Protein AF-A0A7C3YS24-F1 (afdb_monomer_lite)

Secondary structure (DSSP, 8-state):
-HHHHHHHHHHH---SEEEEEE-HHHHHHHHHTHHHHHHHHHHH-S-TT-EEEEEE-TTSPTT-EEEEESS-EEE--HHHHHHHHHHHHHHTT--

pLDDT: mean 75.56, std 9.18, range [44.75, 90.06]

Radius of gyration: 14.52 Å; chains: 1; bounding box: 28×37×39 Å

Structure (mmCIF, N/CA/C/O backbone):
data_AF-A0A7C3YS24-F1
#
_entry.id   AF-A0A7C3YS24-F1
#
loop_
_atom_site.group_PDB
_atom_site.id
_atom_site.type_symbol
_atom_site.label_atom_id
_atom_site.label_alt_id
_atom_site.label_comp_id
_atom_site.label_asym_id
_atom_site.label_entity_id
_atom_site.label_seq_id
_atom_site.pdbx_PDB_ins_code
_atom_site.Cartn_x
_atom_site.Cartn_y
_atom_site.Cartn_z
_atom_site.occupancy
_atom_site.B_iso_or_equiv
_atom_site.auth_seq_id
_atom_site.auth_comp_id
_atom_site.auth_asym_id
_atom_site.auth_atom_id
_atom_site.pdbx_PDB_model_num
ATOM 1 N N . ILE A 1 1 ? -5.997 2.326 7.029 1.00 74.00 1 ILE A N 1
ATOM 2 C CA . ILE A 1 1 ? -5.325 1.759 5.836 1.00 74.00 1 ILE A CA 1
ATOM 3 C C . ILE A 1 1 ? -4.001 2.454 5.513 1.00 74.00 1 ILE A C 1
ATOM 5 O O . ILE A 1 1 ? -3.018 1.754 5.333 1.00 74.00 1 ILE A O 1
ATOM 9 N N . ILE A 1 2 ? -3.930 3.795 5.507 1.00 77.50 2 ILE A N 1
ATOM 10 C CA . ILE A 1 2 ? -2.687 4.544 5.226 1.00 77.50 2 ILE A CA 1
ATOM 11 C C . ILE A 1 2 ? -1.512 4.035 6.071 1.00 77.50 2 ILE A C 1
ATOM 13 O O . ILE A 1 2 ? -0.503 3.629 5.509 1.00 77.50 2 ILE A O 1
ATOM 17 N N . ASP A 1 3 ? -1.655 3.967 7.397 1.00 78.69 3 ASP A N 1
ATOM 18 C CA . ASP A 1 3 ? -0.567 3.510 8.278 1.00 78.69 3 ASP A CA 1
ATOM 19 C C . ASP A 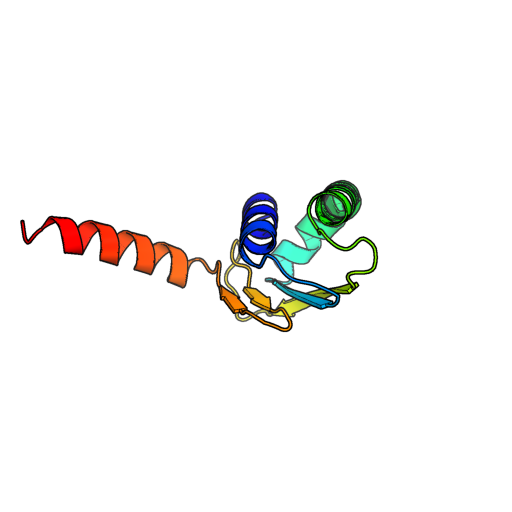1 3 ? -0.173 2.047 8.049 1.00 78.69 3 ASP A C 1
ATOM 21 O O . ASP A 1 3 ? 0.996 1.695 8.155 1.00 78.69 3 ASP A O 1
ATOM 25 N N . ILE A 1 4 ? -1.130 1.209 7.646 1.00 80.56 4 ILE A N 1
ATOM 26 C CA . ILE A 1 4 ? -0.882 -0.199 7.318 1.00 80.56 4 ILE A CA 1
ATOM 27 C C . ILE A 1 4 ? -0.001 -0.293 6.071 1.00 80.56 4 ILE A C 1
ATOM 29 O O . ILE A 1 4 ? 0.971 -1.037 6.070 1.00 80.56 4 ILE A O 1
ATOM 33 N N . ILE A 1 5 ? -0.280 0.514 5.042 1.00 78.44 5 ILE A N 1
ATOM 34 C CA . ILE A 1 5 ? 0.5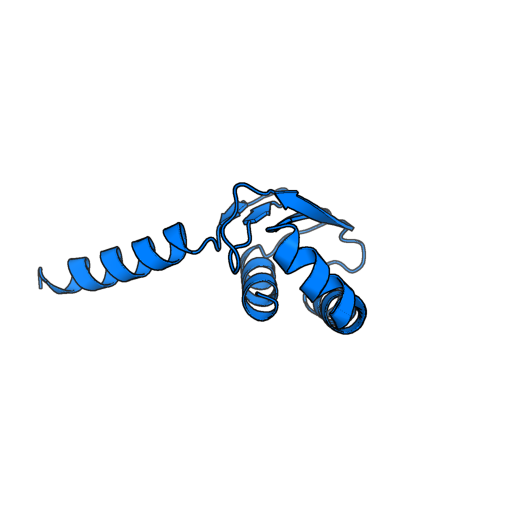57 0.602 3.837 1.00 78.44 5 ILE A CA 1
ATOM 35 C C . ILE A 1 5 ? 1.961 1.103 4.198 1.00 78.44 5 ILE A C 1
ATOM 37 O O . ILE A 1 5 ? 2.952 0.551 3.720 1.00 78.44 5 ILE A O 1
ATOM 41 N N . LYS A 1 6 ? 2.058 2.117 5.070 1.00 79.31 6 LYS A N 1
ATOM 42 C CA . LYS A 1 6 ? 3.347 2.645 5.546 1.00 79.31 6 LYS A CA 1
ATOM 43 C C . LYS A 1 6 ? 4.186 1.554 6.214 1.00 79.31 6 LYS A C 1
ATOM 45 O O . LYS A 1 6 ? 5.370 1.428 5.908 1.00 79.31 6 LYS A O 1
ATOM 50 N N . ASP A 1 7 ? 3.586 0.762 7.096 1.00 79.56 7 ASP A N 1
ATOM 51 C CA . ASP A 1 7 ? 4.288 -0.320 7.787 1.00 79.56 7 ASP A CA 1
ATOM 52 C C . ASP A 1 7 ? 4.587 -1.513 6.873 1.00 79.56 7 ASP A C 1
ATOM 54 O O . ASP A 1 7 ? 5.681 -2.078 6.950 1.00 79.56 7 ASP A O 1
ATOM 58 N N . ALA A 1 8 ? 3.682 -1.854 5.954 1.00 78.56 8 ALA A N 1
ATOM 59 C CA . ALA A 1 8 ? 3.903 -2.905 4.964 1.00 78.56 8 ALA A CA 1
ATOM 60 C C . ALA A 1 8 ? 5.140 -2.607 4.101 1.00 78.56 8 ALA A C 1
ATOM 62 O O . ALA A 1 8 ? 5.983 -3.474 3.889 1.00 78.56 8 ALA A O 1
ATOM 63 N N . ILE A 1 9 ? 5.306 -1.352 3.680 1.00 76.38 9 ILE A N 1
ATOM 64 C CA . ILE A 1 9 ? 6.428 -0.918 2.836 1.00 76.38 9 ILE A CA 1
ATOM 65 C C . ILE A 1 9 ? 7.736 -0.835 3.621 1.00 76.38 9 ILE A C 1
ATOM 67 O O . ILE A 1 9 ? 8.775 -1.270 3.125 1.00 76.38 9 ILE A O 1
ATOM 71 N N . LYS A 1 10 ? 7.701 -0.368 4.877 1.00 76.44 10 LYS A N 1
ATOM 72 C CA . LYS A 1 10 ? 8.870 -0.466 5.771 1.00 76.44 10 LYS A CA 1
ATOM 73 C C . LYS A 1 10 ? 9.325 -1.911 5.967 1.00 76.44 10 LYS A C 1
ATOM 75 O O . LYS A 1 10 ? 10.523 -2.159 6.092 1.00 76.44 10 LYS A O 1
ATOM 80 N N . THR A 1 11 ? 8.375 -2.842 6.032 1.00 71.62 11 THR A N 1
ATOM 81 C CA . THR A 1 11 ? 8.643 -4.272 6.228 1.00 71.62 11 THR A CA 1
ATOM 82 C C . THR A 1 11 ? 9.171 -4.921 4.955 1.00 71.62 11 THR A C 1
ATOM 84 O O . THR A 1 11 ? 10.081 -5.742 5.032 1.00 71.62 11 THR A O 1
ATOM 87 N N . ALA A 1 12 ? 8.658 -4.512 3.790 1.00 67.56 12 ALA A N 1
ATOM 88 C CA . ALA A 1 12 ? 9.071 -5.045 2.498 1.00 67.56 12 ALA A CA 1
ATOM 89 C C . ALA A 1 12 ? 10.569 -4.824 2.216 1.00 67.56 12 ALA A C 1
ATOM 91 O O . ALA A 1 12 ? 11.182 -5.694 1.613 1.00 67.56 12 ALA A O 1
ATOM 92 N N . ARG A 1 13 ? 11.185 -3.737 2.725 1.00 63.38 13 ARG A N 1
ATOM 93 C CA . ARG A 1 13 ? 12.641 -3.461 2.637 1.00 63.38 13 ARG A CA 1
ATOM 94 C C . ARG A 1 13 ? 13.242 -3.760 1.247 1.00 63.38 13 ARG A C 1
ATOM 96 O O . ARG A 1 13 ? 14.266 -4.436 1.160 1.00 63.38 13 ARG A O 1
ATOM 103 N N . THR A 1 14 ? 12.619 -3.297 0.164 1.00 59.31 14 THR A N 1
ATOM 104 C CA . THR A 1 14 ? 13.000 -3.736 -1.193 1.00 59.31 14 THR A CA 1
ATOM 105 C C . THR A 1 14 ? 12.963 -2.665 -2.272 1.00 59.31 14 THR A C 1
ATOM 107 O O . THR A 1 14 ? 12.323 -1.621 -2.137 1.00 59.31 14 THR A O 1
ATOM 110 N N . ASP A 1 15 ? 13.714 -3.002 -3.321 1.00 62.22 15 ASP A N 1
ATOM 111 C CA . ASP A 1 15 ? 14.240 -2.207 -4.418 1.00 62.22 15 ASP A CA 1
ATOM 112 C C . ASP A 1 15 ? 13.315 -2.221 -5.653 1.00 62.22 15 ASP A C 1
ATOM 114 O O . ASP A 1 15 ? 12.583 -3.173 -5.904 1.00 62.22 15 ASP A O 1
ATOM 118 N N . ASP A 1 16 ? 13.389 -1.137 -6.426 1.00 65.75 16 ASP A N 1
ATOM 119 C CA . ASP A 1 16 ? 12.917 -0.933 -7.807 1.00 65.75 16 ASP A CA 1
ATOM 120 C C . ASP A 1 16 ? 11.422 -1.116 -8.163 1.00 65.75 16 ASP A C 1
ATOM 122 O O . ASP A 1 16 ? 10.906 -0.255 -8.878 1.00 65.75 16 ASP A O 1
ATOM 126 N N . GLU A 1 17 ? 10.682 -2.132 -7.703 1.00 75.88 17 GLU A N 1
ATOM 127 C CA . GLU A 1 17 ? 9.253 -2.295 -8.055 1.00 75.88 17 GLU A CA 1
ATOM 128 C C . GLU A 1 17 ? 8.394 -2.803 -6.883 1.00 75.88 17 GLU A C 1
ATOM 130 O O . GLU A 1 17 ? 8.659 -3.840 -6.275 1.00 75.88 17 GLU A O 1
ATOM 135 N N . ILE A 1 18 ? 7.342 -2.043 -6.560 1.00 81.25 18 ILE A N 1
ATOM 136 C CA . ILE A 1 18 ? 6.420 -2.308 -5.452 1.00 81.25 18 ILE A CA 1
ATOM 137 C C . ILE A 1 18 ? 4.994 -2.281 -5.999 1.00 81.25 18 ILE A C 1
ATOM 139 O O . ILE A 1 18 ? 4.533 -1.259 -6.509 1.00 81.25 18 ILE A O 1
ATOM 143 N N . ILE A 1 19 ? 4.270 -3.387 -5.856 1.00 86.44 19 ILE A N 1
ATOM 144 C CA . ILE A 1 19 ? 2.861 -3.504 -6.232 1.00 86.44 19 ILE A CA 1
ATOM 145 C C . ILE A 1 19 ? 2.034 -3.583 -4.952 1.00 86.44 19 ILE A C 1
ATOM 147 O O . ILE A 1 19 ? 2.226 -4.470 -4.128 1.00 86.44 19 ILE A O 1
ATOM 151 N N . ILE A 1 20 ? 1.111 -2.647 -4.770 1.00 86.31 20 ILE A N 1
ATOM 152 C CA . ILE A 1 20 ? 0.266 -2.545 -3.584 1.00 86.31 20 ILE A CA 1
ATOM 153 C C . ILE A 1 20 ? -1.163 -2.872 -4.005 1.00 86.31 20 ILE A C 1
ATOM 155 O O . ILE A 1 20 ? -1.819 -2.061 -4.661 1.00 86.31 20 ILE A O 1
ATOM 159 N N . ARG A 1 21 ? -1.648 -4.049 -3.613 1.00 90.06 21 ARG A N 1
ATOM 160 C CA . ARG A 1 21 ? -3.042 -4.454 -3.802 1.00 90.06 21 ARG A CA 1
ATOM 161 C C . ARG A 1 21 ? -3.885 -4.001 -2.627 1.00 90.06 21 ARG A C 1
ATOM 163 O O . ARG A 1 21 ? -3.534 -4.247 -1.470 1.00 90.06 21 ARG A O 1
ATOM 170 N N . ILE A 1 22 ? -4.992 -3.338 -2.927 1.00 89.62 22 ILE A N 1
ATOM 171 C CA . ILE A 1 22 ? -5.908 -2.768 -1.937 1.00 89.62 22 ILE A CA 1
ATOM 172 C C . ILE A 1 22 ? -7.348 -2.872 -2.407 1.00 89.62 22 ILE A C 1
ATOM 174 O O . ILE A 1 22 ? -7.625 -2.945 -3.603 1.00 89.62 22 ILE A O 1
ATOM 178 N N . ASN A 1 23 ? -8.279 -2.787 -1.461 1.00 89.69 23 ASN A N 1
ATOM 179 C CA . ASN A 1 23 ? -9.680 -2.668 -1.818 1.00 89.69 23 ASN A CA 1
ATOM 180 C C . ASN A 1 23 ? -9.924 -1.371 -2.624 1.00 89.69 23 ASN A C 1
ATOM 182 O O . ASN A 1 23 ? -9.439 -0.305 -2.224 1.00 89.69 23 ASN A O 1
ATOM 186 N N . PRO A 1 24 ? -10.737 -1.397 -3.697 1.00 86.94 24 PRO A N 1
ATOM 187 C CA . PRO A 1 24 ? -11.076 -0.193 -4.462 1.00 86.94 24 PRO A CA 1
ATOM 188 C C . PRO A 1 24 ? -11.706 0.924 -3.608 1.00 86.94 24 PRO A C 1
ATOM 190 O O . PRO A 1 24 ? -11.509 2.106 -3.888 1.00 86.94 24 PRO A O 1
ATOM 193 N N . LYS A 1 25 ? -12.420 0.590 -2.524 1.00 85.88 25 LYS A N 1
ATOM 194 C CA . LYS A 1 25 ? -12.957 1.584 -1.576 1.00 85.88 25 LYS A CA 1
ATOM 195 C C . LYS A 1 25 ? -11.852 2.302 -0.805 1.00 85.88 25 LYS A C 1
ATOM 197 O O . LYS A 1 25 ? -11.941 3.509 -0.592 1.00 85.88 25 LYS A O 1
ATOM 202 N N . ASP A 1 26 ? -10.807 1.576 -0.415 1.00 83.62 26 ASP A N 1
ATOM 203 C CA . ASP A 1 26 ? -9.631 2.165 0.222 1.00 83.62 26 ASP A CA 1
ATOM 204 C C . ASP A 1 26 ? -8.796 2.961 -0.776 1.00 83.62 26 ASP A C 1
ATOM 206 O O . ASP A 1 26 ? -8.252 4.000 -0.412 1.00 83.62 26 ASP A O 1
ATOM 210 N N . ARG A 1 27 ? -8.748 2.549 -2.050 1.00 82.50 27 ARG A N 1
ATOM 211 C CA . ARG A 1 27 ? -8.095 3.346 -3.092 1.00 82.50 27 ARG A CA 1
ATOM 212 C C . ARG A 1 27 ? -8.708 4.725 -3.229 1.00 82.50 27 ARG A C 1
ATOM 214 O O . ARG A 1 27 ? -7.964 5.696 -3.270 1.00 82.50 27 ARG A O 1
ATOM 221 N N . MET A 1 28 ? -10.034 4.832 -3.235 1.00 81.69 28 MET A N 1
ATOM 222 C CA . MET A 1 28 ? -10.696 6.139 -3.280 1.00 81.69 28 MET A CA 1
ATOM 223 C C . MET A 1 28 ? -10.312 7.023 -2.081 1.00 81.69 28 MET A C 1
ATOM 225 O O . MET A 1 28 ? -10.105 8.226 -2.237 1.00 81.69 28 MET A O 1
ATOM 229 N N . LEU A 1 29 ? -10.163 6.432 -0.891 1.00 80.50 29 LEU A N 1
ATOM 230 C CA . LEU A 1 29 ? -9.697 7.139 0.309 1.00 80.50 29 LEU A CA 1
ATOM 231 C C . LEU A 1 29 ? -8.222 7.557 0.205 1.00 80.50 29 LEU A C 1
ATOM 233 O O . LEU A 1 29 ? -7.840 8.631 0.680 1.00 80.50 29 LEU A O 1
ATOM 237 N N . LEU A 1 30 ? -7.393 6.723 -0.424 1.00 77.00 30 LEU A N 1
ATOM 238 C CA . LEU A 1 30 ? -5.990 7.025 -0.682 1.00 77.00 30 LEU A CA 1
ATOM 239 C C . LEU A 1 30 ? -5.842 8.085 -1.761 1.00 77.00 30 LEU A C 1
ATOM 241 O O . LEU A 1 30 ? -4.959 8.909 -1.616 1.00 77.00 30 LEU A O 1
ATOM 245 N N . GLU A 1 31 ? -6.693 8.139 -2.787 1.00 76.75 31 GLU A N 1
ATOM 246 C CA . GLU A 1 31 ? -6.649 9.194 -3.806 1.00 76.75 31 GLU A CA 1
ATOM 247 C C . GLU A 1 31 ? -6.881 10.581 -3.202 1.00 76.75 31 GLU A C 1
ATOM 249 O O . GLU A 1 31 ? -6.156 11.524 -3.529 1.00 76.75 31 GLU A O 1
ATOM 254 N N . GLN A 1 32 ? -7.800 10.692 -2.240 1.00 77.81 32 GLN A N 1
ATOM 255 C CA . GLN A 1 32 ? -8.049 11.938 -1.507 1.00 77.81 32 GLN A CA 1
ATOM 256 C C . GLN A 1 32 ? -6.846 12.394 -0.665 1.00 77.81 32 GLN A C 1
ATOM 258 O O . GLN A 1 32 ? -6.647 13.592 -0.482 1.00 77.81 32 GLN A O 1
ATOM 263 N N . ASN A 1 33 ? -6.019 11.453 -0.199 1.00 71.94 33 ASN A N 1
ATOM 264 C CA . ASN A 1 33 ? -4.818 11.702 0.610 1.00 71.94 33 ASN A CA 1
ATOM 265 C C . ASN A 1 33 ? -3.522 11.352 -0.146 1.00 71.94 33 ASN A C 1
ATOM 267 O O . ASN A 1 33 ? -2.456 11.178 0.451 1.00 71.94 33 ASN A O 1
ATOM 271 N N . SER A 1 34 ? -3.610 11.230 -1.473 1.00 66.81 34 SER A N 1
ATOM 272 C CA . SER A 1 34 ? -2.592 10.561 -2.294 1.00 66.81 34 SER A CA 1
ATOM 273 C C . SER A 1 34 ? -1.286 11.309 -2.281 1.00 66.81 34 SER A C 1
ATOM 275 O O . SER A 1 34 ? -0.232 10.693 -2.301 1.00 66.81 34 SER A O 1
ATOM 277 N N . LYS A 1 35 ? -1.345 12.635 -2.200 1.00 71.31 35 LYS A N 1
ATOM 278 C CA . LYS A 1 35 ? -0.162 13.486 -2.176 1.00 71.31 35 LYS A CA 1
ATOM 279 C C . LYS A 1 35 ? 0.720 13.190 -0.963 1.00 71.31 35 LYS A C 1
ATOM 281 O O . LYS A 1 35 ? 1.904 12.927 -1.126 1.00 71.31 35 LYS A O 1
ATOM 286 N N . GLU A 1 36 ? 0.125 13.146 0.226 1.00 75.75 36 GLU A N 1
ATOM 287 C CA . GLU A 1 36 ? 0.847 12.876 1.473 1.00 75.75 36 GLU A CA 1
ATOM 288 C C . GLU A 1 36 ? 1.344 11.428 1.530 1.00 75.75 36 GLU A C 1
ATOM 290 O O . GLU A 1 36 ? 2.468 11.166 1.956 1.00 75.75 36 GLU A O 1
ATOM 295 N N . LEU A 1 37 ? 0.532 10.486 1.037 1.00 74.06 37 LEU A N 1
ATOM 296 C CA . LEU A 1 37 ? 0.941 9.095 0.908 1.00 74.06 37 LEU A CA 1
ATOM 297 C C . LEU A 1 37 ? 2.127 8.970 -0.053 1.00 74.06 37 LEU A C 1
ATOM 299 O O . LEU A 1 37 ? 3.149 8.439 0.342 1.00 74.06 37 LEU A O 1
ATOM 303 N N . ILE A 1 38 ? 2.032 9.480 -1.281 1.00 71.50 38 ILE A N 1
ATOM 304 C CA . ILE A 1 38 ? 3.084 9.390 -2.304 1.00 71.50 38 ILE A CA 1
ATOM 305 C C . ILE A 1 38 ? 4.375 10.063 -1.829 1.00 71.50 38 ILE A C 1
ATOM 307 O O . ILE A 1 38 ? 5.449 9.495 -2.022 1.00 71.50 38 ILE A O 1
ATOM 311 N N . ASP A 1 39 ? 4.293 11.235 -1.194 1.00 75.44 39 ASP A N 1
ATOM 312 C CA . ASP A 1 39 ? 5.467 11.914 -0.633 1.00 75.44 39 ASP A CA 1
ATOM 313 C C . ASP A 1 39 ? 6.101 11.093 0.496 1.00 75.44 39 ASP A C 1
ATOM 315 O O . ASP A 1 39 ? 7.323 10.929 0.534 1.00 75.44 39 ASP A O 1
ATOM 319 N N . TYR A 1 40 ? 5.283 10.493 1.368 1.00 76.06 40 TYR A N 1
ATOM 320 C CA . TYR A 1 40 ? 5.773 9.560 2.376 1.00 76.06 40 TYR A CA 1
ATOM 321 C C . TYR A 1 40 ? 6.435 8.344 1.729 1.00 76.06 40 TYR A C 1
ATOM 323 O O . TYR A 1 40 ? 7.559 8.010 2.078 1.00 76.06 40 TYR A O 1
ATOM 331 N N . LEU A 1 41 ? 5.785 7.714 0.749 1.00 72.00 41 LEU A N 1
ATOM 332 C CA . LEU A 1 41 ? 6.306 6.543 0.051 1.00 72.00 41 LEU A CA 1
ATOM 333 C C . LEU A 1 41 ? 7.658 6.832 -0.597 1.00 72.00 41 LEU A C 1
ATOM 335 O O . LEU A 1 41 ? 8.593 6.063 -0.405 1.00 72.00 41 LEU A O 1
ATOM 339 N N . LYS A 1 42 ? 7.814 7.976 -1.264 1.00 68.81 42 LYS A N 1
ATOM 340 C CA . LYS A 1 42 ? 9.111 8.425 -1.792 1.00 68.81 42 LYS A CA 1
ATOM 341 C C . LYS A 1 42 ? 10.162 8.638 -0.700 1.00 68.81 42 LYS A C 1
ATOM 343 O O . LYS A 1 42 ? 11.340 8.431 -0.958 1.00 68.81 42 LYS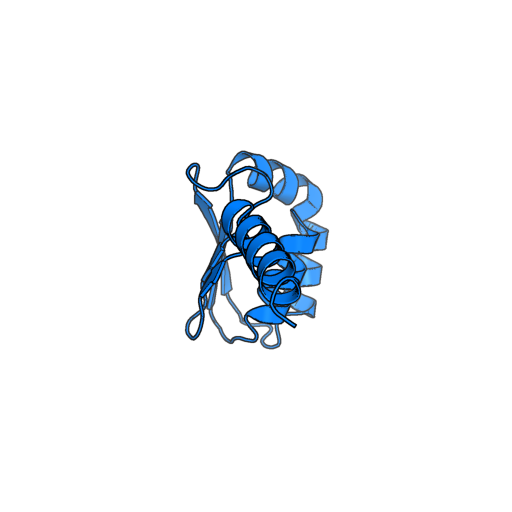 A O 1
ATOM 348 N N . SER A 1 43 ? 9.750 9.048 0.501 1.00 71.25 43 SER A N 1
ATOM 349 C CA . SER A 1 43 ? 10.637 9.242 1.653 1.00 71.25 43 SER A CA 1
ATOM 350 C C . SER A 1 43 ? 11.060 7.939 2.339 1.00 71.25 43 SER A C 1
ATOM 352 O O . SER A 1 43 ? 12.177 7.890 2.848 1.00 71.25 43 SER A O 1
ATOM 354 N N . VAL A 1 44 ? 10.191 6.926 2.431 1.00 66.94 44 VAL A N 1
ATOM 355 C CA . VAL A 1 44 ? 10.528 5.631 3.064 1.00 66.94 44 VAL A CA 1
ATOM 356 C C . VAL A 1 44 ? 11.113 4.618 2.094 1.00 66.94 44 VAL A C 1
ATOM 358 O O . VAL A 1 44 ? 11.762 3.672 2.541 1.00 66.94 44 VAL A O 1
ATOM 361 N N . THR A 1 45 ?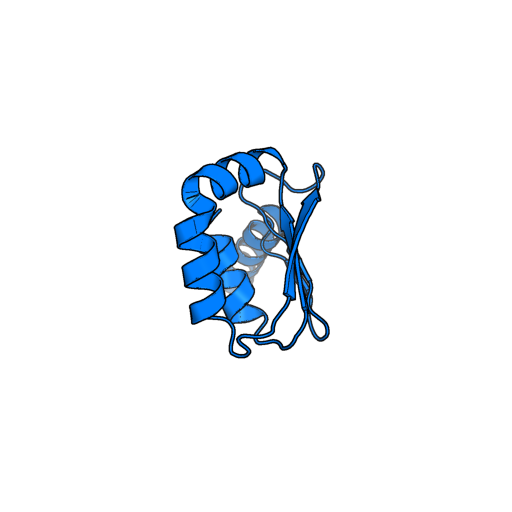 10.900 4.782 0.790 1.00 62.62 45 THR A N 1
ATOM 362 C CA . THR A 1 45 ? 11.511 3.877 -0.178 1.00 62.62 45 THR A CA 1
ATOM 363 C C . THR A 1 45 ? 12.997 4.199 -0.273 1.00 62.62 45 THR A C 1
ATOM 365 O O . THR A 1 45 ? 13.379 5.314 -0.617 1.00 62.62 45 THR A O 1
ATOM 368 N N . PHE A 1 46 ? 13.844 3.217 0.040 1.00 60.03 46 PHE A N 1
ATOM 369 C CA . PHE A 1 46 ? 15.304 3.365 -0.008 1.00 60.03 46 PHE A CA 1
ATOM 370 C C . PHE A 1 46 ? 15.822 3.692 -1.415 1.00 60.03 46 PHE A C 1
ATOM 372 O O . PHE A 1 46 ? 16.926 4.220 -1.548 1.00 60.03 46 PHE A O 1
ATOM 379 N N . ASN A 1 47 ? 15.015 3.423 -2.445 1.00 63.62 47 ASN A N 1
ATOM 380 C CA . ASN A 1 47 ? 15.319 3.756 -3.821 1.00 63.62 47 ASN A CA 1
ATOM 381 C C . ASN A 1 47 ? 14.313 4.780 -4.399 1.00 63.62 47 ASN A C 1
ATOM 383 O O . ASN A 1 47 ? 13.146 4.439 -4.603 1.00 63.62 47 ASN A O 1
ATOM 387 N N . PRO A 1 48 ? 14.733 6.020 -4.714 1.00 63.19 48 PRO A N 1
ATOM 388 C CA . PRO A 1 48 ? 13.856 7.046 -5.284 1.00 63.19 48 PRO A CA 1
ATOM 389 C C . PRO A 1 48 ? 13.340 6.715 -6.695 1.00 63.19 48 PRO A C 1
ATOM 391 O O . PRO A 1 48 ? 12.421 7.384 -7.168 1.00 63.19 48 PRO A O 1
ATOM 394 N N . THR A 1 49 ? 13.903 5.704 -7.370 1.00 64.81 49 THR A N 1
ATOM 395 C CA . THR A 1 49 ? 13.410 5.202 -8.665 1.00 64.81 49 THR A CA 1
ATOM 396 C C . THR A 1 49 ? 12.424 4.047 -8.539 1.00 64.81 49 THR A C 1
ATOM 398 O O 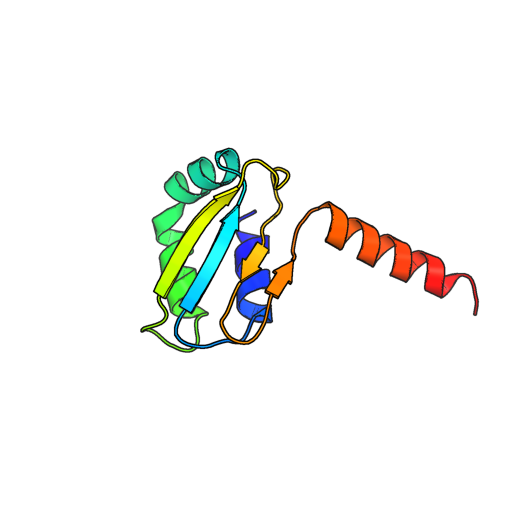. THR A 1 49 ? 11.952 3.559 -9.564 1.00 64.81 49 THR A O 1
ATOM 401 N N . ALA A 1 50 ? 12.098 3.611 -7.319 1.00 68.81 50 ALA A N 1
ATOM 402 C CA . ALA A 1 50 ? 11.168 2.515 -7.126 1.00 68.81 50 ALA A CA 1
ATOM 403 C C . ALA A 1 50 ? 9.788 2.859 -7.699 1.00 68.81 50 ALA A C 1
ATOM 405 O O . ALA A 1 50 ? 9.160 3.866 -7.354 1.00 68.81 50 ALA A O 1
ATOM 406 N N . LYS A 1 51 ? 9.310 2.004 -8.595 1.00 75.56 51 LYS A N 1
ATOM 407 C CA . LYS A 1 51 ? 8.024 2.136 -9.254 1.00 75.56 51 LYS A CA 1
ATOM 408 C C . LYS A 1 51 ? 6.948 1.550 -8.353 1.00 75.56 51 LYS A C 1
ATOM 410 O O . LYS A 1 51 ? 6.884 0.342 -8.144 1.00 75.56 51 LYS A O 1
ATOM 415 N N . ILE A 1 52 ? 6.094 2.423 -7.830 1.00 77.38 52 ILE A N 1
ATOM 416 C CA . ILE A 1 52 ? 4.978 2.037 -6.969 1.00 77.38 52 ILE A CA 1
ATOM 417 C C . ILE A 1 52 ? 3.715 1.961 -7.816 1.00 77.38 52 ILE A C 1
ATOM 419 O O . ILE A 1 52 ? 3.278 2.963 -8.384 1.00 77.38 52 ILE A O 1
ATOM 423 N N . THR A 1 53 ? 3.127 0.773 -7.889 1.00 82.94 53 THR A N 1
ATOM 424 C CA . THR A 1 53 ? 1.886 0.513 -8.617 1.00 82.94 53 THR A CA 1
ATOM 425 C C . THR A 1 53 ? 0.799 0.146 -7.623 1.00 82.94 53 THR A C 1
ATOM 427 O O . THR A 1 53 ? 0.983 -0.750 -6.809 1.00 82.94 53 THR A O 1
ATOM 430 N N . PHE A 1 54 ? -0.341 0.826 -7.687 1.00 84.75 54 PHE A N 1
ATOM 431 C CA . PHE A 1 54 ? -1.520 0.447 -6.914 1.00 84.75 54 PHE A CA 1
ATOM 432 C C . PHE A 1 54 ? -2.435 -0.404 -7.792 1.00 84.75 54 PHE A C 1
ATOM 434 O O . PHE A 1 54 ? -2.796 0.021 -8.896 1.00 84.75 54 PHE A O 1
ATOM 441 N N . GLU A 1 55 ? -2.834 -1.569 -7.297 1.00 89.25 55 GLU A N 1
ATOM 442 C CA . GLU A 1 55 ? -3.779 -2.484 -7.939 1.00 89.25 55 GLU A CA 1
ATOM 443 C C . GLU A 1 55 ? -5.048 -2.616 -7.095 1.00 89.25 55 GLU A C 1
ATOM 445 O O . GLU A 1 55 ? -4.993 -2.722 -5.868 1.00 89.25 55 GLU A O 1
ATOM 450 N N . ASP A 1 56 ? -6.194 -2.616 -7.771 1.00 88.75 56 ASP A N 1
ATOM 451 C CA . ASP A 1 56 ? -7.491 -2.757 -7.116 1.00 88.75 56 ASP A CA 1
ATOM 452 C C . ASP A 1 56 ? -7.847 -4.228 -7.018 1.00 88.75 56 ASP A C 1
ATOM 454 O O . ASP A 1 56 ? -8.015 -4.902 -8.034 1.00 88.75 56 ASP A O 1
ATOM 458 N N . ASP A 1 57 ? -7.996 -4.710 -5.792 1.00 87.31 57 ASP A N 1
ATOM 459 C CA . ASP A 1 57 ? -8.400 -6.077 -5.516 1.00 87.31 57 ASP A CA 1
ATOM 460 C C . ASP A 1 57 ? -9.658 -6.072 -4.634 1.00 87.31 57 ASP A C 1
ATOM 462 O O . ASP A 1 57 ? -9.584 -5.784 -3.434 1.00 87.31 57 ASP A O 1
ATOM 466 N N . PRO A 1 58 ? -10.844 -6.363 -5.202 1.00 84.56 58 PRO A N 1
ATOM 467 C CA . PRO A 1 58 ? -12.086 -6.416 -4.438 1.00 84.56 58 PRO A CA 1
ATOM 468 C C . PRO A 1 58 ? -12.143 -7.603 -3.467 1.00 84.56 58 PRO A C 1
ATOM 470 O O . PRO A 1 58 ? -13.029 -7.624 -2.613 1.00 84.56 58 PRO A O 1
ATOM 473 N N . SER A 1 59 ? -11.227 -8.570 -3.585 1.00 84.50 59 SER A N 1
ATOM 474 C CA . SER A 1 59 ? -11.113 -9.717 -2.676 1.00 84.50 59 SER A CA 1
ATOM 475 C C . SER A 1 59 ? -10.484 -9.318 -1.341 1.00 84.50 59 SER A C 1
ATOM 477 O O . SER A 1 59 ? -10.716 -9.984 -0.336 1.00 84.50 59 SER A O 1
ATOM 479 N N . ILE A 1 60 ? -9.717 -8.222 -1.311 1.00 84.94 60 ILE A N 1
ATOM 480 C CA . ILE A 1 60 ? -9.106 -7.696 -0.091 1.00 84.94 60 ILE A CA 1
ATOM 481 C C . ILE A 1 60 ? -10.173 -6.973 0.725 1.00 84.94 60 ILE A C 1
ATOM 483 O O . ILE A 1 60 ? -10.867 -6.083 0.231 1.00 84.94 60 ILE A O 1
ATOM 487 N N . THR A 1 61 ? -10.300 -7.330 1.998 1.00 82.50 61 THR A N 1
ATOM 488 C CA . THR A 1 61 ? -11.195 -6.645 2.931 1.00 82.50 61 THR A CA 1
ATOM 489 C C . THR A 1 61 ? -10.776 -5.188 3.131 1.00 82.50 61 THR A C 1
ATOM 491 O O . THR A 1 61 ? -9.590 -4.859 3.147 1.00 82.50 61 THR A O 1
ATOM 494 N N . ASN A 1 62 ? -11.752 -4.298 3.332 1.00 83.19 62 ASN A N 1
ATOM 495 C CA . ASN A 1 62 ? -11.471 -2.897 3.650 1.00 83.19 62 ASN A CA 1
ATOM 496 C C . ASN A 1 62 ? -10.530 -2.793 4.860 1.00 83.19 62 ASN A C 1
ATOM 498 O O . ASN A 1 62 ? -10.790 -3.381 5.910 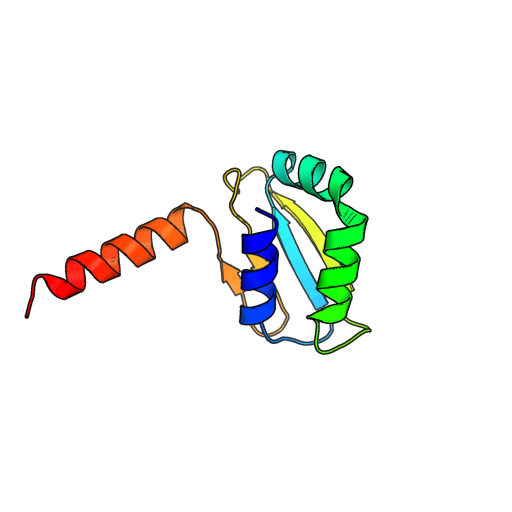1.00 83.19 62 ASN A O 1
ATOM 502 N N . GLY A 1 63 ? -9.468 -2.004 4.736 1.00 77.69 63 GLY A N 1
ATOM 503 C CA . GLY A 1 63 ? -8.436 -1.882 5.757 1.00 77.69 63 GLY A CA 1
ATOM 504 C C . GLY A 1 63 ? -7.309 -2.913 5.653 1.00 77.69 63 GLY A C 1
ATOM 505 O O . GLY A 1 63 ? -6.383 -2.823 6.455 1.00 77.69 63 GLY A O 1
ATOM 506 N N . GLY A 1 64 ? -7.340 -3.822 4.676 1.00 82.69 64 GLY A N 1
ATOM 507 C CA . GLY A 1 64 ? -6.230 -4.703 4.318 1.00 82.69 64 GLY A CA 1
ATOM 508 C C . GLY A 1 64 ? -5.424 -4.183 3.125 1.00 82.69 64 GLY A C 1
ATOM 509 O O . GLY A 1 64 ? -5.948 -3.481 2.257 1.00 82.69 64 GLY A O 1
ATOM 510 N N . CYS A 1 65 ? -4.142 -4.535 3.066 1.00 85.31 65 CYS A N 1
ATOM 511 C CA . CYS A 1 65 ? -3.338 -4.386 1.855 1.00 85.31 65 CYS A CA 1
ATOM 512 C C . CYS A 1 65 ? -2.366 -5.553 1.698 1.00 85.31 65 CYS A C 1
ATOM 514 O O . CYS A 1 65 ? -1.944 -6.155 2.684 1.00 85.31 65 CYS A O 1
ATOM 516 N N . ILE A 1 66 ? -1.991 -5.837 0.455 1.00 86.94 66 ILE A N 1
ATOM 517 C CA . ILE A 1 66 ? -0.929 -6.787 0.129 1.00 86.94 66 ILE A CA 1
ATOM 518 C C . ILE A 1 66 ? 0.136 -6.021 -0.642 1.00 86.94 66 ILE A C 1
ATOM 520 O O . ILE A 1 66 ? -0.154 -5.394 -1.660 1.00 86.94 66 ILE A O 1
ATOM 524 N N . VAL A 1 67 ? 1.369 -6.052 -0.150 1.00 86.12 67 VAL A N 1
ATOM 525 C CA . VAL A 1 67 ? 2.519 -5.428 -0.801 1.00 86.12 67 VAL A CA 1
ATOM 526 C C . VAL A 1 67 ? 3.372 -6.525 -1.415 1.00 86.12 67 VAL A C 1
ATOM 528 O O . VAL A 1 67 ? 3.922 -7.362 -0.710 1.00 86.12 67 VAL A O 1
ATOM 531 N N . ILE A 1 68 ? 3.472 -6.526 -2.737 1.00 85.06 68 ILE A N 1
ATOM 532 C CA . ILE A 1 68 ? 4.266 -7.467 -3.521 1.00 85.06 68 ILE A CA 1
ATOM 533 C C . ILE A 1 68 ? 5.497 -6.718 -4.014 1.00 85.06 68 ILE A C 1
ATOM 535 O O . ILE A 1 68 ? 5.381 -5.683 -4.670 1.00 85.06 68 ILE A O 1
ATOM 539 N N . THR A 1 69 ? 6.670 -7.243 -3.702 1.00 80.62 69 THR A N 1
ATOM 540 C CA . THR A 1 69 ? 7.951 -6.751 -4.204 1.00 80.62 69 THR A CA 1
ATOM 541 C C . THR A 1 69 ? 8.717 -7.889 -4.864 1.00 80.62 69 THR A C 1
ATOM 543 O O . THR A 1 69 ? 8.306 -9.049 -4.817 1.00 80.62 69 THR A O 1
ATOM 546 N N . ASP A 1 70 ? 9.824 -7.559 -5.518 1.00 76.94 70 ASP A N 1
ATOM 547 C CA . ASP A 1 70 ? 10.690 -8.513 -6.213 1.00 76.94 70 ASP A CA 1
ATOM 548 C C . ASP A 1 70 ? 11.213 -9.642 -5.305 1.00 76.94 70 ASP A C 1
ATOM 550 O O . ASP A 1 70 ? 11.348 -10.784 -5.748 1.00 76.94 70 ASP A O 1
ATOM 554 N N . LYS A 1 71 ? 11.491 -9.338 -4.031 1.00 71.19 71 LYS A N 1
ATOM 555 C CA . LYS A 1 71 ? 12.044 -10.306 -3.070 1.00 71.19 71 LYS A CA 1
ATOM 556 C C . LYS A 1 71 ? 11.020 -10.834 -2.078 1.00 71.19 71 LYS A C 1
ATOM 558 O O . LYS A 1 71 ? 11.286 -11.875 -1.483 1.00 71.19 71 LYS A O 1
ATOM 563 N N . ASN A 1 72 ? 9.914 -10.128 -1.835 1.00 76.38 72 ASN A N 1
ATOM 564 C CA . ASN A 1 72 ? 9.011 -10.501 -0.752 1.00 76.38 72 ASN A CA 1
ATOM 565 C C . ASN A 1 72 ? 7.548 -10.131 -1.010 1.00 76.38 72 ASN A C 1
ATOM 567 O O . ASN A 1 72 ? 7.233 -9.173 -1.709 1.00 76.38 72 ASN A O 1
ATOM 571 N N . ILE A 1 73 ? 6.643 -10.878 -0.381 1.00 82.50 73 ILE A N 1
ATOM 572 C CA . ILE A 1 73 ? 5.213 -10.564 -0.346 1.00 82.50 73 ILE A CA 1
ATOM 573 C C . ILE A 1 73 ? 4.846 -10.310 1.111 1.00 82.50 73 ILE A C 1
ATOM 575 O O . ILE A 1 73 ? 5.006 -11.184 1.961 1.00 82.50 73 ILE A O 1
ATOM 579 N N . VAL A 1 74 ? 4.391 -9.097 1.401 1.00 82.44 74 VAL A N 1
ATOM 580 C CA . VAL A 1 74 ? 3.954 -8.669 2.727 1.00 82.44 74 VAL A CA 1
ATOM 581 C C . VAL A 1 74 ? 2.436 -8.580 2.717 1.00 82.44 74 VAL A C 1
ATOM 583 O O . VAL A 1 74 ? 1.857 -7.657 2.141 1.00 82.44 74 VAL A O 1
ATOM 586 N N . ASP A 1 75 ? 1.798 -9.552 3.359 1.00 82.31 75 ASP A N 1
ATOM 587 C CA . ASP A 1 75 ? 0.355 -9.577 3.558 1.00 82.31 75 ASP A CA 1
ATOM 588 C C . ASP A 1 75 ? -0.004 -8.860 4.868 1.00 82.31 75 ASP A C 1
ATOM 590 O O . ASP A 1 75 ? 0.406 -9.264 5.957 1.00 82.31 75 ASP A O 1
ATOM 594 N N . MET A 1 76 ? -0.740 -7.756 4.755 1.00 80.75 76 MET A N 1
ATOM 595 C CA . MET A 1 76 ? -1.271 -6.988 5.882 1.00 80.75 76 MET A CA 1
ATOM 596 C C . MET A 1 76 ? -2.803 -6.945 5.841 1.00 80.75 76 MET A C 1
ATOM 598 O O . MET A 1 76 ? -3.423 -5.964 6.272 1.00 80.75 76 MET A O 1
ATOM 602 N N . THR A 1 77 ? -3.427 -7.998 5.311 1.00 82.75 77 THR A N 1
ATOM 603 C CA . THR A 1 77 ? -4.874 -8.212 5.373 1.00 82.75 77 THR A CA 1
ATOM 604 C C . THR A 1 77 ? -5.357 -8.342 6.815 1.00 82.75 77 THR A C 1
ATOM 606 O O . THR A 1 77 ? -4.599 -8.602 7.759 1.00 82.75 77 THR A O 1
ATOM 609 N N . PHE A 1 78 ? -6.655 -8.106 7.004 1.00 78.25 78 PHE A N 1
ATOM 610 C CA . PHE A 1 78 ? -7.268 -8.240 8.317 1.00 78.25 78 PHE A CA 1
ATOM 611 C C . PHE A 1 78 ? -7.183 -9.685 8.818 1.00 78.25 78 PHE A C 1
ATOM 613 O O . PHE A 1 78 ? -6.859 -9.882 9.989 1.00 78.25 78 PHE A O 1
ATOM 620 N N . GLU A 1 79 ? -7.414 -10.673 7.943 1.00 76.19 79 GLU A N 1
ATOM 621 C CA . GLU A 1 79 ? -7.312 -12.087 8.305 1.00 76.19 79 GLU A CA 1
ATOM 622 C C . GLU A 1 79 ? -5.915 -12.435 8.830 1.00 76.19 79 GLU A C 1
ATOM 624 O O . GLU A 1 79 ? -5.804 -12.911 9.960 1.00 76.19 79 GLU A O 1
ATOM 629 N N . SER A 1 80 ? -4.847 -12.105 8.092 1.00 75.00 80 SER A N 1
ATOM 630 C CA . SER A 1 80 ? -3.473 -12.430 8.506 1.00 75.00 80 SER A CA 1
ATOM 631 C C . SER A 1 80 ? -3.071 -11.758 9.820 1.00 75.00 80 SER A C 1
ATOM 633 O O . SER A 1 80 ? -2.399 -12.357 10.667 1.00 75.00 80 SER A O 1
ATOM 635 N N . ARG A 1 81 ? -3.511 -10.514 10.044 1.00 72.31 81 ARG A N 1
ATOM 636 C CA . ARG A 1 81 ? -3.257 -9.816 11.313 1.00 72.31 81 ARG A CA 1
ATOM 637 C C . ARG A 1 81 ? -4.042 -10.426 12.471 1.00 72.31 81 ARG A C 1
ATOM 639 O O . ARG A 1 81 ? -3.526 -10.463 13.586 1.00 72.31 81 ARG A O 1
ATOM 646 N N . PHE A 1 82 ? -5.266 -10.887 12.229 1.00 76.31 82 PHE A N 1
ATOM 647 C CA . PHE A 1 82 ? -6.079 -11.545 13.246 1.00 76.31 82 PHE A CA 1
ATOM 648 C C . PHE A 1 82 ? -5.508 -12.921 13.615 1.00 76.31 82 PHE A C 1
ATOM 650 O O . PHE A 1 82 ? -5.378 -13.220 14.802 1.00 76.31 82 PHE A O 1
ATOM 657 N N . GLU A 1 83 ? -5.077 -13.708 12.626 1.00 71.62 83 GLU A N 1
ATOM 658 C CA . GLU A 1 83 ? -4.379 -14.982 12.841 1.00 71.62 83 GLU A CA 1
ATOM 659 C C . GLU A 1 83 ? -3.095 -14.803 13.653 1.00 71.62 83 GLU A C 1
ATOM 661 O O . GLU A 1 83 ? -2.909 -15.492 14.652 1.00 71.62 83 GLU A O 1
ATOM 666 N N . SER A 1 84 ? -2.266 -13.812 13.315 1.00 67.38 84 SER A N 1
ATOM 667 C CA . SER A 1 84 ? -1.016 -13.539 14.044 1.00 67.38 84 SER A CA 1
ATOM 668 C C . SER A 1 84 ? -1.255 -13.229 15.531 1.00 67.38 84 SER A C 1
ATOM 670 O O . SER A 1 84 ? -0.481 -13.626 16.408 1.00 67.38 84 SER A O 1
ATOM 672 N N . ILE A 1 85 ? -2.348 -12.523 15.845 1.00 72.75 85 ILE A N 1
ATOM 673 C CA . ILE A 1 85 ? -2.748 -12.235 17.230 1.00 72.75 85 ILE A CA 1
ATOM 674 C C . ILE A 1 85 ? -3.228 -13.517 17.923 1.00 72.75 85 ILE A C 1
ATOM 676 O O . ILE A 1 85 ? -2.836 -13.772 19.063 1.00 72.75 85 ILE A O 1
ATOM 680 N N . LEU A 1 86 ? -4.046 -14.331 17.248 1.00 73.94 86 LEU A N 1
ATOM 681 C CA . LEU A 1 86 ? -4.530 -15.604 17.786 1.00 73.94 86 LEU A CA 1
ATOM 682 C C . LEU A 1 86 ? -3.382 -16.578 18.073 1.00 73.94 86 LEU A C 1
ATOM 684 O O . LEU A 1 86 ? -3.349 -17.150 19.161 1.00 73.94 86 LEU A O 1
ATOM 688 N N . GLU A 1 87 ? -2.421 -16.724 17.159 1.00 69.75 87 GLU A N 1
ATOM 689 C CA . GLU A 1 87 ? -1.232 -17.562 17.362 1.00 69.75 87 GLU A CA 1
ATOM 690 C C . GLU A 1 87 ? -0.407 -17.102 18.567 1.00 69.75 87 GLU A C 1
ATOM 692 O O . GLU A 1 87 ? 0.030 -17.922 19.380 1.00 69.75 87 GLU A O 1
ATOM 697 N N . THR A 1 88 ? -0.243 -15.787 18.730 1.00 70.81 88 THR A N 1
ATOM 698 C CA . THR A 1 88 ? 0.497 -15.212 19.861 1.00 70.81 88 THR A CA 1
ATOM 699 C C . THR A 1 88 ? -0.206 -15.494 21.191 1.00 70.81 88 THR A C 1
ATOM 701 O O . THR A 1 88 ? 0.442 -15.855 22.173 1.00 70.81 88 THR A O 1
ATOM 704 N N . ILE A 1 89 ? -1.536 -15.364 21.237 1.00 74.06 89 ILE A N 1
ATOM 705 C CA . ILE A 1 89 ? -2.331 -15.634 22.443 1.00 74.06 89 ILE A CA 1
ATOM 706 C C . ILE A 1 89 ? -2.324 -17.128 22.777 1.00 74.06 89 ILE A C 1
ATOM 708 O O . ILE A 1 89 ? -2.216 -17.498 23.947 1.00 74.06 89 ILE A O 1
ATOM 712 N N . ASN A 1 90 ? -2.420 -17.994 21.767 1.00 61.97 90 ASN A N 1
ATOM 713 C CA . ASN A 1 90 ? -2.460 -19.436 21.981 1.00 61.97 90 ASN A CA 1
ATOM 714 C C . ASN A 1 90 ? -1.090 -19.992 22.408 1.00 61.97 90 ASN A C 1
ATOM 716 O O . ASN A 1 90 ? -1.036 -20.891 23.242 1.00 61.97 90 ASN A O 1
ATOM 720 N N . SER A 1 91 ? 0.009 -19.392 21.937 1.00 59.03 91 SER A N 1
ATOM 721 C CA . SER A 1 91 ? 1.376 -19.769 22.332 1.00 59.03 91 SER A CA 1
ATOM 722 C C . SER A 1 91 ? 1.727 -19.410 23.783 1.00 59.03 91 SER A C 1
ATOM 724 O O . SER A 1 91 ? 2.646 -19.994 24.346 1.00 59.03 91 SER A O 1
ATOM 726 N N . GLN A 1 92 ? 1.002 -18.486 24.428 1.00 58.12 92 GLN A N 1
ATOM 727 C CA . GLN A 1 92 ? 1.207 -18.167 25.853 1.00 58.12 92 GLN A CA 1
ATOM 728 C C . GLN A 1 92 ? 0.420 -19.069 26.812 1.00 58.12 92 GLN A C 1
ATOM 730 O O . GLN A 1 92 ? 0.548 -18.930 28.026 1.00 58.12 92 GLN A O 1
ATOM 735 N N . LYS A 1 93 ? -0.398 -19.994 26.297 1.00 53.31 93 LYS A N 1
ATOM 736 C CA . LYS A 1 93 ? -1.189 -20.914 27.126 1.00 53.31 93 LYS A CA 1
ATOM 737 C C . LYS A 1 93 ? -0.473 -22.229 27.460 1.00 53.31 93 LYS A C 1
ATOM 739 O O . LYS A 1 93 ? -1.019 -23.008 28.236 1.00 53.31 93 LYS A O 1
ATOM 744 N N . GLU A 1 94 ? 0.719 -22.463 26.906 1.00 51.19 94 GLU A N 1
ATOM 745 C CA . GLU A 1 94 ? 1.507 -23.695 27.087 1.00 51.19 94 GLU A CA 1
ATOM 746 C C . GLU A 1 94 ? 2.849 -23.487 27.828 1.00 51.19 94 GLU A C 1
ATOM 748 O O . GLU A 1 94 ? 3.762 -24.298 27.684 1.00 51.19 94 GLU A O 1
ATOM 753 N N . SER A 1 95 ? 3.005 -22.430 28.637 1.00 44.75 95 SER A N 1
ATOM 754 C CA . SER A 1 95 ? 4.172 -22.250 29.531 1.00 44.75 95 SER A CA 1
ATOM 755 C C . SER A 1 95 ? 3.787 -22.143 30.998 1.00 44.75 95 SER A C 1
ATOM 757 O O . SER A 1 95 ? 2.765 -21.486 31.294 1.00 44.75 95 SER A O 1
#

Sequence (95 aa):
IIDIIKDAIKTARTDDEIIIRINPKDRMLLEQNSKELIDYLKSVTFNPTAKITFEDDPSITNGGCIVITDKNIVDMTFESRFESILETINSQKES

Foldseek 3Di:
DLVLVLVLLLVVLDDAEKEKEAAVVVVVVCVVVVVVSVVSSCVSRPDNNRDYHYDHDNVADHPWMWIDDPVDIRTRGPVVVVVVVVVVVVVVVPD